Protein AF-A0A946MFV8-F1 (afdb_monomer_lite)

Structure (mmCIF, N/CA/C/O backbone):
data_AF-A0A946MFV8-F1
#
_entry.id   AF-A0A946MFV8-F1
#
loop_
_atom_site.group_PDB
_atom_site.id
_atom_site.type_symbol
_atom_site.label_atom_id
_atom_site.label_alt_id
_atom_site.label_comp_id
_atom_site.label_asym_id
_atom_site.label_entity_id
_atom_site.label_seq_id
_atom_site.pdbx_PDB_ins_code
_atom_site.Cartn_x
_atom_site.Cartn_y
_atom_site.Cartn_z
_atom_site.occupancy
_atom_site.B_iso_or_equiv
_atom_site.auth_seq_id
_atom_site.auth_comp_id
_atom_site.auth_asym_id
_atom_site.auth_atom_id
_atom_site.pdbx_PDB_model_num
ATOM 1 N N . MET A 1 1 ? 1.865 12.395 20.652 1.00 43.81 1 MET A N 1
ATOM 2 C CA . MET A 1 1 ? 0.737 13.330 20.848 1.00 43.81 1 MET A CA 1
ATOM 3 C C . MET A 1 1 ? -0.477 12.606 20.325 1.00 43.81 1 MET A C 1
ATOM 5 O O . MET A 1 1 ? -0.325 11.998 19.276 1.00 43.81 1 MET A O 1
ATOM 9 N N . ALA A 1 2 ? -1.587 12.638 21.069 1.00 47.62 2 ALA A N 1
ATOM 10 C CA . ALA A 1 2 ? -2.784 11.881 20.722 1.00 47.62 2 ALA A CA 1
ATOM 11 C C . ALA A 1 2 ? -3.199 12.167 19.270 1.00 47.62 2 ALA A C 1
ATOM 13 O O . ALA A 1 2 ? -3.256 13.349 18.928 1.00 47.62 2 ALA A O 1
ATOM 14 N N . ALA A 1 3 ? -3.466 11.148 18.444 1.00 56.53 3 ALA A N 1
ATOM 15 C CA . ALA A 1 3 ? -4.038 11.385 17.123 1.00 56.53 3 ALA A CA 1
ATOM 16 C C . ALA A 1 3 ? -5.426 11.976 17.349 1.00 56.53 3 ALA A C 1
ATOM 18 O O . ALA A 1 3 ? -6.333 11.320 17.879 1.00 56.53 3 ALA A O 1
ATOM 19 N N . ASP A 1 4 ? -5.571 13.252 17.023 1.00 71.62 4 ASP A N 1
ATOM 20 C CA . ASP A 1 4 ? -6.835 13.934 17.179 1.00 71.62 4 ASP A CA 1
ATOM 21 C C . ASP A 1 4 ? -7.770 13.431 16.076 1.00 71.62 4 ASP A C 1
ATOM 23 O O . ASP A 1 4 ? -7.388 13.188 14.935 1.00 71.62 4 ASP A O 1
ATOM 27 N N . THR A 1 5 ? -9.052 13.326 16.386 1.00 78.19 5 THR A N 1
ATOM 28 C CA . THR A 1 5 ? -10.125 13.090 15.413 1.00 78.19 5 THR A CA 1
ATOM 29 C C . THR A 1 5 ? -10.112 14.064 14.221 1.00 78.19 5 THR A C 1
ATOM 31 O O . THR A 1 5 ? -10.769 13.809 13.202 1.00 78.19 5 THR A O 1
ATOM 34 N N . TYR A 1 6 ? -9.388 15.182 14.352 1.00 80.81 6 TYR A N 1
ATOM 35 C CA . TYR A 1 6 ? -9.152 16.189 13.323 1.00 80.81 6 TYR A CA 1
ATOM 36 C C . TYR A 1 6 ? -7.910 15.965 12.455 1.00 80.81 6 TYR A C 1
ATOM 38 O O . TYR A 1 6 ? -7.766 16.697 11.468 1.00 80.81 6 TYR A O 1
ATOM 46 N N . ASP A 1 7 ? -7.076 14.979 12.777 1.00 86.19 7 ASP A N 1
ATOM 47 C CA . ASP A 1 7 ? -5.959 14.559 11.942 1.00 86.19 7 ASP A CA 1
ATOM 48 C C . ASP A 1 7 ? -6.464 13.877 10.669 1.00 86.19 7 ASP A C 1
ATOM 50 O O . ASP A 1 7 ? -7.586 13.352 10.598 1.00 86.19 7 ASP A O 1
ATOM 54 N N . TYR A 1 8 ? -5.632 13.912 9.630 1.00 88.62 8 TYR A N 1
ATOM 55 C CA . TYR A 1 8 ? -5.930 13.233 8.379 1.00 88.62 8 TYR A CA 1
ATOM 56 C C . TYR A 1 8 ? -5.918 11.720 8.568 1.00 88.62 8 TYR A C 1
ATOM 58 O O . TYR A 1 8 ? -5.064 11.154 9.248 1.00 88.62 8 TYR A O 1
ATOM 66 N N . CYS A 1 9 ? -6.884 11.054 7.943 1.00 91.12 9 CYS A N 1
ATOM 67 C CA . CYS A 1 9 ? -7.007 9.613 8.022 1.00 91.12 9 CYS A CA 1
ATOM 68 C C . CYS A 1 9 ? -5.810 8.940 7.328 1.00 91.12 9 CYS A C 1
ATOM 70 O O . CYS A 1 9 ? -5.542 9.240 6.159 1.00 91.12 9 CYS A O 1
ATOM 72 N N . PRO A 1 10 ? -5.137 7.968 7.974 1.00 90.31 10 PRO A N 1
ATOM 73 C CA . PRO A 1 10 ? -3.956 7.314 7.404 1.00 90.31 10 PRO A CA 1
ATOM 74 C C . PRO A 1 10 ? -4.268 6.440 6.183 1.00 90.31 10 PRO A C 1
ATOM 76 O O . PRO A 1 10 ? -3.353 5.965 5.522 1.00 90.31 10 PRO A O 1
ATOM 79 N N . CYS A 1 11 ? -5.546 6.235 5.840 1.00 92.00 11 CYS A N 1
ATOM 80 C CA . CYS A 1 11 ? -5.914 5.550 4.600 1.00 92.00 11 CYS A CA 1
ATOM 81 C C . CYS A 1 11 ? -5.586 6.342 3.326 1.00 92.00 11 CYS A C 1
ATOM 83 O O . CYS A 1 11 ? -5.742 5.811 2.229 1.00 92.00 11 CYS A O 1
ATOM 85 N N . GLY A 1 12 ? -5.172 7.606 3.437 1.00 87.25 12 GLY A N 1
ATOM 86 C CA . GLY A 1 12 ? -4.833 8.431 2.279 1.00 87.25 12 GLY A CA 1
ATOM 87 C C . GLY A 1 12 ? -6.042 8.924 1.485 1.00 87.25 12 GLY A C 1
ATOM 88 O O . GLY A 1 12 ? -5.923 9.186 0.299 1.00 87.25 12 GLY A O 1
ATOM 89 N N . SER A 1 13 ? -7.215 9.031 2.117 1.00 88.81 13 SER A N 1
ATOM 90 C CA . SER A 1 13 ? -8.432 9.556 1.479 1.00 88.81 13 SER A CA 1
ATOM 91 C C . SER A 1 13 ? -8.513 11.087 1.433 1.00 88.81 13 SER A C 1
ATOM 93 O O . SER A 1 13 ? -9.525 11.616 0.987 1.00 88.81 13 SER A O 1
ATOM 95 N N . GLY A 1 14 ? -7.536 11.807 1.998 1.00 86.94 14 GLY A N 1
ATOM 96 C CA . GLY A 1 14 ? -7.591 13.266 2.185 1.00 86.94 14 GLY A CA 1
ATOM 97 C C . GLY A 1 14 ? -8.594 13.740 3.253 1.00 86.94 14 GLY A C 1
ATOM 98 O O . GLY A 1 14 ? -8.575 14.896 3.666 1.00 86.94 14 GLY A O 1
ATOM 99 N N . ASN A 1 15 ? -9.444 12.851 3.773 1.00 90.25 15 ASN A N 1
ATOM 100 C CA . ASN A 1 15 ? -10.442 13.181 4.787 1.00 90.25 15 ASN A CA 1
ATOM 101 C C . ASN A 1 15 ? -9.882 13.068 6.209 1.00 90.25 15 ASN A C 1
ATOM 103 O O . ASN A 1 15 ? -9.023 12.234 6.499 1.00 90.25 15 ASN A O 1
ATOM 107 N N . LYS A 1 16 ? -10.427 13.863 7.137 1.00 90.81 16 LYS A N 1
ATOM 108 C CA . LYS A 1 16 ? -10.130 13.726 8.575 1.00 90.81 16 LYS A CA 1
ATOM 109 C C . LYS A 1 16 ? -10.687 12.415 9.124 1.00 90.81 16 LYS A C 1
ATOM 111 O O . LYS A 1 16 ? -11.725 11.950 8.649 1.00 90.81 16 LYS A O 1
ATOM 116 N N . ILE A 1 17 ? -10.057 11.858 10.159 1.00 91.94 17 ILE A N 1
ATOM 117 C CA . ILE A 1 17 ? -10.433 10.559 10.754 1.00 91.94 17 ILE A CA 1
ATOM 118 C C . ILE A 1 17 ? -11.936 10.492 11.053 1.00 91.94 17 ILE A C 1
ATOM 120 O O . ILE A 1 17 ? -12.612 9.566 10.599 1.00 91.94 17 ILE A O 1
ATOM 124 N N . LYS A 1 18 ? -12.497 11.522 11.701 1.00 90.62 18 LYS A N 1
ATOM 125 C CA . LYS A 1 18 ? -13.930 11.568 12.042 1.00 90.62 18 LYS A CA 1
ATOM 126 C C . LYS A 1 18 ? -14.892 11.516 10.848 1.00 90.62 18 LYS A C 1
ATOM 128 O O . LYS A 1 18 ? -16.039 11.127 11.035 1.00 90.62 18 LYS A O 1
ATOM 133 N N . PHE A 1 19 ? -14.449 11.930 9.660 1.00 91.56 19 PHE A N 1
ATOM 134 C CA . PHE A 1 19 ? -15.243 11.941 8.426 1.00 91.56 19 PHE A CA 1
ATOM 135 C C . PHE A 1 19 ? -14.937 10.750 7.507 1.00 91.56 19 PHE A C 1
ATOM 137 O O . PHE A 1 19 ? -15.533 10.642 6.442 1.00 91.56 19 PHE A O 1
ATOM 144 N N . CYS A 1 20 ? -14.004 9.877 7.894 1.00 92.25 20 CYS A N 1
ATOM 145 C CA . CYS A 1 20 ? -13.588 8.731 7.095 1.00 92.25 20 CYS A CA 1
ATOM 146 C C . CYS A 1 20 ? -13.812 7.415 7.845 1.00 92.25 20 CYS A C 1
ATOM 148 O O . CYS A 1 20 ? -14.779 6.717 7.570 1.00 92.25 20 CYS A O 1
ATOM 150 N N . CYS A 1 21 ? -12.947 7.089 8.807 1.00 92.19 21 CYS A N 1
ATOM 151 C CA . CYS A 1 21 ? -13.060 5.854 9.588 1.00 92.19 21 CYS A CA 1
ATOM 152 C C . CYS A 1 21 ? -13.909 5.999 10.856 1.00 92.19 21 CYS A C 1
ATOM 154 O O . CYS A 1 21 ? -14.233 5.005 11.494 1.00 92.19 21 CYS A O 1
ATOM 156 N N . GLY A 1 22 ? -14.272 7.229 11.217 1.00 91.62 22 GLY A N 1
ATOM 157 C CA . GLY A 1 22 ? -15.058 7.521 12.405 1.00 91.62 22 GLY A CA 1
ATOM 158 C C . GLY A 1 22 ? -14.193 7.909 13.600 1.00 91.62 22 GLY A C 1
ATOM 159 O O . GLY A 1 22 ? -13.007 7.608 13.689 1.00 91.62 22 GLY A O 1
ATOM 160 N N . LYS A 1 23 ? -14.809 8.647 14.524 1.00 89.88 23 LYS A N 1
ATOM 161 C CA . LYS A 1 23 ? -14.150 9.162 15.732 1.00 89.88 23 LYS A CA 1
ATOM 162 C C . LYS A 1 23 ? -13.806 8.061 16.742 1.00 89.88 23 LYS A C 1
ATOM 164 O O . LYS A 1 23 ? -12.871 8.230 17.508 1.00 89.88 23 LYS A O 1
ATOM 169 N N . ASP A 1 24 ? -14.566 6.966 16.741 1.00 90.00 24 ASP A N 1
ATOM 170 C CA . ASP A 1 24 ? -14.497 5.949 17.794 1.00 90.00 24 ASP A CA 1
ATOM 171 C C . ASP A 1 24 ? -13.259 5.049 17.662 1.00 90.00 24 ASP A C 1
ATOM 173 O O . ASP A 1 24 ? -12.915 4.380 18.624 1.00 90.00 24 ASP A O 1
ATOM 177 N N . ILE A 1 25 ? -12.572 5.086 16.510 1.00 92.00 25 ILE A N 1
ATOM 178 C CA . ILE A 1 25 ? -11.363 4.297 16.222 1.00 92.00 25 ILE A CA 1
ATOM 179 C C . ILE A 1 25 ? -10.069 5.138 16.209 1.00 92.00 25 ILE A C 1
ATOM 181 O O . ILE A 1 25 ? -8.988 4.656 15.862 1.00 92.00 25 ILE A O 1
ATOM 185 N N . SER A 1 26 ? -10.142 6.439 16.518 1.00 91.62 26 SER A N 1
ATOM 186 C CA . SER A 1 26 ? -8.986 7.338 16.367 1.00 91.62 26 SER A CA 1
ATOM 187 C C . SER A 1 26 ? -7.817 6.954 17.278 1.00 91.62 26 SER A C 1
ATOM 189 O O . SER A 1 26 ? -6.657 7.081 16.886 1.00 91.62 26 SER A O 1
ATOM 191 N N . LYS A 1 27 ? -8.117 6.442 18.476 1.00 91.62 27 LYS A N 1
ATOM 192 C CA . LYS A 1 27 ? -7.114 6.024 19.459 1.00 91.62 27 LYS A CA 1
ATOM 193 C C . LYS A 1 27 ? -6.406 4.742 19.024 1.00 91.62 27 LYS A C 1
ATOM 195 O O . LYS A 1 27 ? -5.194 4.609 19.166 1.00 91.62 27 LYS A O 1
ATOM 200 N N . GLU A 1 28 ? -7.152 3.802 18.471 1.00 94.50 28 GLU A N 1
ATOM 201 C CA . GLU A 1 28 ? -6.662 2.539 17.934 1.00 94.50 28 GLU A CA 1
ATOM 202 C C . GLU A 1 28 ? -5.749 2.803 16.735 1.00 94.50 28 GLU A C 1
ATOM 204 O O . GLU A 1 28 ? -4.658 2.241 16.662 1.00 94.50 28 GLU A O 1
ATOM 209 N N . ILE A 1 29 ? -6.137 3.729 15.851 1.00 93.19 29 ILE A N 1
ATOM 210 C CA . ILE A 1 29 ? -5.299 4.190 14.737 1.00 93.19 29 ILE A CA 1
ATOM 211 C C . ILE A 1 29 ? -3.962 4.751 15.239 1.00 93.19 29 ILE A C 1
ATOM 213 O O . ILE A 1 29 ? -2.915 4.416 14.680 1.00 93.19 29 ILE A O 1
ATOM 217 N N . GLU A 1 30 ? -3.967 5.587 16.279 1.00 90.94 30 GLU A N 1
ATOM 218 C CA . GLU A 1 30 ? -2.732 6.131 16.858 1.00 90.94 30 GLU A CA 1
ATOM 219 C C . GLU A 1 30 ? -1.824 5.030 17.404 1.00 90.94 30 GLU A C 1
ATOM 221 O O . GLU A 1 30 ? -0.622 5.012 17.118 1.00 90.94 30 GLU A O 1
ATOM 226 N N . ASN A 1 31 ? -2.402 4.106 18.174 1.00 93.50 31 ASN A N 1
ATOM 227 C CA . ASN A 1 31 ? -1.674 2.994 18.775 1.00 93.50 31 ASN A CA 1
ATOM 228 C C . ASN A 1 31 ? -1.044 2.117 17.691 1.00 93.50 31 ASN A C 1
ATOM 230 O O . ASN A 1 31 ? 0.133 1.780 17.790 1.00 93.50 31 ASN A O 1
ATOM 234 N N . LEU A 1 32 ? -1.801 1.798 16.637 1.00 95.56 32 LEU A N 1
ATOM 235 C CA . LEU A 1 32 ? -1.310 1.038 15.489 1.00 95.56 32 LEU A CA 1
ATOM 236 C C . LEU A 1 32 ? -0.198 1.783 14.756 1.00 95.56 32 LEU A C 1
ATOM 238 O O . LEU A 1 32 ? 0.848 1.207 14.482 1.00 95.56 32 LEU A O 1
ATOM 242 N N . THR A 1 33 ? -0.388 3.071 14.478 1.00 91.81 33 THR A N 1
ATOM 243 C CA . THR A 1 33 ? 0.617 3.889 13.785 1.00 91.81 33 THR A CA 1
ATOM 244 C C . THR A 1 33 ? 1.913 3.963 14.595 1.00 91.81 33 THR A C 1
ATOM 246 O O . THR A 1 33 ? 2.998 3.786 14.045 1.00 91.81 33 THR A O 1
ATOM 249 N N . SER A 1 34 ? 1.810 4.144 15.913 1.00 92.56 34 SER A N 1
ATOM 250 C CA . SER A 1 34 ? 2.958 4.145 16.827 1.00 92.56 34 SER A CA 1
ATOM 251 C C . SER A 1 34 ? 3.635 2.772 16.900 1.00 92.56 34 SER A C 1
ATOM 253 O O . SER A 1 34 ? 4.861 2.682 16.867 1.00 92.56 34 SER A O 1
ATOM 255 N N . ALA A 1 35 ? 2.858 1.687 16.953 1.00 94.00 35 ALA A N 1
ATOM 256 C CA . ALA A 1 35 ? 3.385 0.324 16.963 1.00 94.00 35 ALA A CA 1
ATOM 257 C C . ALA A 1 35 ? 4.120 -0.013 15.656 1.00 94.00 35 ALA A C 1
ATOM 259 O O . ALA A 1 35 ? 5.203 -0.598 15.691 1.00 94.00 35 ALA A O 1
ATOM 260 N N . MET A 1 36 ? 3.582 0.410 14.510 1.00 93.12 36 MET A N 1
ATOM 261 C CA . MET A 1 36 ? 4.220 0.252 13.202 1.00 93.12 36 MET A CA 1
ATOM 262 C C . MET A 1 36 ? 5.516 1.063 13.091 1.00 93.12 36 MET A C 1
ATOM 264 O O . MET A 1 36 ? 6.498 0.549 12.566 1.00 93.12 36 MET A O 1
ATOM 268 N N . GLN A 1 37 ? 5.562 2.284 13.636 1.00 90.44 37 GLN A N 1
ATOM 269 C CA . GLN A 1 37 ? 6.809 3.058 13.744 1.00 90.44 37 GLN A CA 1
ATOM 270 C C . GLN A 1 37 ? 7.850 2.365 14.633 1.00 90.44 37 GLN A C 1
ATOM 272 O O . GLN A 1 37 ? 9.043 2.464 14.370 1.00 90.44 37 GLN A O 1
ATOM 277 N N . GLY A 1 38 ? 7.404 1.636 15.659 1.00 93.94 38 GLY A N 1
ATOM 278 C CA . GLY A 1 38 ? 8.241 0.760 16.480 1.00 93.94 38 GLY A CA 1
ATOM 279 C C . GLY A 1 38 ? 8.545 -0.605 15.851 1.00 93.94 38 GLY A C 1
ATOM 280 O O . GLY A 1 38 ? 8.948 -1.512 16.575 1.00 93.94 38 GLY A O 1
ATOM 281 N N . GLU A 1 39 ? 8.302 -0.774 14.547 1.00 93.75 39 GLU A N 1
ATOM 282 C CA . GLU A 1 39 ? 8.523 -2.001 13.767 1.00 93.75 39 GLU A CA 1
ATOM 283 C C . GLU A 1 39 ? 7.730 -3.233 14.244 1.00 93.75 39 GLU A C 1
ATOM 285 O O . GLU A 1 39 ? 8.009 -4.374 13.866 1.00 93.75 39 GLU A O 1
ATOM 290 N N . GLN A 1 40 ? 6.670 -3.033 15.031 1.00 96.44 40 GLN A N 1
ATOM 291 C CA . GLN A 1 40 ? 5.832 -4.110 15.567 1.00 96.44 40 GLN A CA 1
ATOM 292 C C . GLN A 1 40 ? 4.758 -4.551 14.560 1.00 96.44 40 GLN A C 1
ATOM 294 O O . GLN A 1 40 ? 3.570 -4.636 14.882 1.00 96.44 40 GLN A O 1
ATOM 299 N N . TYR A 1 41 ? 5.158 -4.836 13.320 1.00 96.19 41 TYR A N 1
ATOM 300 C CA . TYR A 1 41 ? 4.232 -5.094 12.212 1.00 96.19 41 TYR A CA 1
ATOM 301 C C . TYR A 1 41 ? 3.376 -6.348 12.418 1.00 96.19 41 TYR A C 1
ATOM 303 O O . TYR A 1 41 ? 2.169 -6.302 12.208 1.00 96.19 41 TYR A O 1
ATOM 311 N N . ILE A 1 42 ? 3.963 -7.454 12.889 1.00 96.00 42 ILE A N 1
ATOM 312 C CA . ILE A 1 42 ? 3.238 -8.724 13.090 1.00 96.00 42 ILE A CA 1
ATOM 313 C C . ILE A 1 42 ? 2.167 -8.581 14.182 1.00 96.00 42 ILE A C 1
ATOM 315 O O . ILE A 1 42 ? 1.032 -9.020 14.007 1.00 96.00 42 ILE A O 1
ATOM 319 N N . ALA A 1 43 ? 2.511 -7.930 15.298 1.00 96.31 43 ALA A N 1
ATOM 320 C CA . ALA A 1 43 ? 1.552 -7.646 16.363 1.00 96.31 43 ALA A CA 1
ATOM 321 C C . ALA A 1 43 ? 0.446 -6.699 15.873 1.00 96.31 43 ALA A C 1
ATOM 323 O O . ALA A 1 43 ? -0.730 -6.944 16.137 1.00 96.31 43 ALA A O 1
ATOM 324 N N . SER A 1 44 ? 0.818 -5.678 15.093 1.00 97.56 44 SER A N 1
ATOM 325 C CA . SER A 1 44 ? -0.130 -4.731 14.499 1.00 97.56 44 SER A CA 1
ATOM 326 C C . SER A 1 44 ? -1.119 -5.426 13.566 1.00 97.56 44 SER A C 1
ATOM 328 O O . SER A 1 44 ? -2.308 -5.150 13.657 1.00 97.56 44 SER A O 1
ATOM 330 N N . ILE A 1 45 ? -0.674 -6.369 12.724 1.00 98.12 45 ILE A N 1
ATOM 331 C CA . ILE A 1 45 ? -1.562 -7.152 11.844 1.00 98.12 45 ILE A CA 1
ATOM 332 C C . ILE A 1 45 ? -2.639 -7.864 12.666 1.00 98.12 45 ILE A C 1
ATOM 334 O O . ILE A 1 45 ? -3.822 -7.716 12.368 1.00 98.12 45 ILE A O 1
ATOM 338 N N . LYS A 1 46 ? -2.247 -8.553 13.745 1.00 97.69 46 LYS A N 1
ATOM 339 C CA . LYS A 1 46 ? -3.192 -9.252 14.625 1.00 97.69 46 LYS A CA 1
ATOM 340 C C . LYS A 1 46 ? -4.187 -8.293 15.285 1.00 97.69 46 LYS A C 1
ATOM 342 O O . LYS A 1 46 ? -5.375 -8.589 15.349 1.00 97.69 46 LYS A O 1
ATOM 347 N N . SER A 1 47 ? -3.718 -7.147 15.777 1.00 97.75 47 SER A N 1
ATOM 348 C CA . SER A 1 47 ? -4.604 -6.127 16.351 1.00 97.75 47 SER A CA 1
ATOM 349 C C . SER A 1 47 ? -5.562 -5.550 15.309 1.00 97.75 47 SER A C 1
ATOM 351 O O . SER A 1 47 ? -6.726 -5.321 15.615 1.00 97.75 47 SER A O 1
ATOM 353 N N . ILE A 1 48 ? -5.110 -5.356 14.068 1.00 98.06 48 ILE A N 1
ATOM 354 C CA . ILE A 1 48 ? -5.966 -4.867 12.984 1.00 98.06 48 ILE A CA 1
ATOM 355 C C . ILE A 1 48 ? -7.047 -5.889 12.622 1.00 98.06 48 ILE A C 1
ATOM 357 O O . ILE A 1 48 ? -8.178 -5.491 12.368 1.00 98.06 48 ILE A O 1
ATOM 361 N N . GLU A 1 49 ? -6.736 -7.185 12.610 1.00 97.56 49 GLU A N 1
ATOM 362 C CA . GLU A 1 49 ? -7.737 -8.236 12.379 1.00 97.56 49 GLU A CA 1
ATOM 363 C C . GLU A 1 49 ? -8.851 -8.197 13.429 1.00 97.56 49 GLU A C 1
ATOM 365 O O . GLU A 1 49 ? -10.022 -8.191 13.066 1.00 97.56 49 GLU A O 1
ATOM 370 N N . GLN A 1 50 ? -8.497 -8.045 14.708 1.00 97.44 50 GLN A N 1
ATOM 371 C CA . GLN A 1 50 ? -9.484 -7.887 15.783 1.00 97.44 50 GLN A CA 1
ATOM 372 C C . GLN A 1 50 ? -10.353 -6.637 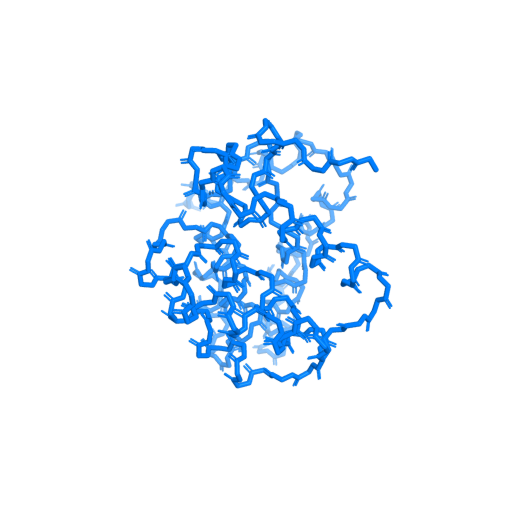15.587 1.00 97.44 50 GLN A C 1
ATOM 374 O O . GLN A 1 50 ? -11.571 -6.701 15.718 1.00 97.44 50 GLN A O 1
ATOM 379 N N . LEU A 1 51 ? -9.751 -5.508 15.205 1.00 96.94 51 LEU A N 1
ATOM 380 C CA . LEU A 1 51 ? -10.501 -4.274 14.949 1.00 96.94 51 LEU A CA 1
ATOM 381 C C . LEU A 1 51 ? -11.410 -4.378 13.720 1.00 96.94 51 LEU A C 1
ATOM 383 O O . LEU A 1 51 ? -12.471 -3.759 13.700 1.00 96.94 51 LEU A O 1
ATOM 387 N N . LEU A 1 52 ? -11.014 -5.142 12.700 1.00 96.56 52 LEU A N 1
ATOM 388 C CA . LEU A 1 52 ? -11.861 -5.426 11.540 1.00 96.56 52 LEU A CA 1
ATOM 389 C C . LEU A 1 52 ? -13.071 -6.286 11.931 1.00 96.56 52 LEU A C 1
ATOM 391 O O . LEU A 1 52 ? -14.156 -6.054 11.400 1.00 96.56 52 LEU A O 1
ATOM 395 N N . ASP A 1 53 ? -12.910 -7.225 12.866 1.00 96.50 53 ASP A N 1
ATOM 396 C CA . ASP A 1 53 ? -14.020 -8.023 13.402 1.00 96.50 53 ASP A CA 1
ATOM 397 C C . ASP A 1 53 ? -14.977 -7.174 14.262 1.00 96.50 53 ASP A C 1
ATOM 399 O O . ASP A 1 53 ? -16.194 -7.354 14.204 1.00 96.50 53 ASP A O 1
ATOM 403 N N . GLU A 1 54 ? -14.444 -6.226 15.039 1.00 95.50 54 GLU A N 1
ATOM 404 C CA . GLU A 1 54 ? -15.218 -5.381 15.962 1.00 95.50 54 GLU A CA 1
ATOM 405 C C . GLU A 1 54 ? -15.929 -4.208 15.271 1.00 95.50 54 GLU A C 1
ATOM 407 O O . GLU A 1 54 ? -17.105 -3.943 15.530 1.00 95.50 54 GLU A O 1
ATOM 412 N N . HIS A 1 55 ? -15.223 -3.489 14.395 1.00 93.50 55 HIS A N 1
ATOM 413 C CA . HIS A 1 55 ? -15.707 -2.258 13.760 1.00 93.50 55 HIS A CA 1
ATOM 414 C C . HIS A 1 55 ? -16.136 -2.448 12.303 1.00 93.50 55 HIS A C 1
ATOM 416 O O . HIS A 1 55 ? -16.716 -1.539 11.702 1.00 93.50 55 HIS A O 1
ATOM 422 N N . GLY A 1 56 ? -15.872 -3.620 11.727 1.00 93.94 56 GLY A N 1
ATOM 423 C CA . GLY A 1 56 ? -16.137 -3.902 10.327 1.00 93.94 56 GLY A CA 1
ATOM 424 C C . GLY A 1 56 ? -15.081 -3.322 9.375 1.00 93.94 56 GLY A C 1
ATOM 425 O O . GLY A 1 56 ? -14.009 -2.863 9.784 1.00 93.94 56 GLY A O 1
ATOM 426 N N . PRO A 1 57 ? -15.361 -3.356 8.062 1.00 95.38 57 PRO A N 1
ATOM 427 C CA . PRO A 1 57 ? -14.379 -3.039 7.037 1.00 95.38 57 PRO A CA 1
ATOM 428 C C . PRO A 1 57 ? -14.127 -1.527 6.935 1.00 95.38 57 PRO A C 1
ATOM 430 O O . PRO A 1 57 ? -14.856 -0.799 6.261 1.00 95.38 57 PRO A O 1
ATOM 433 N N . LEU A 1 58 ? -13.056 -1.056 7.576 1.00 96.31 58 LEU A N 1
ATOM 434 C CA . LEU A 1 58 ? -12.660 0.353 7.585 1.00 96.31 58 LEU A CA 1
ATOM 435 C C . LEU A 1 58 ? -11.432 0.623 6.693 1.00 96.31 58 LEU A C 1
ATOM 437 O O . LEU A 1 58 ? -10.411 -0.052 6.849 1.00 96.31 58 LEU A O 1
ATOM 441 N N . PRO A 1 59 ? -11.455 1.656 5.822 1.00 95.81 59 PRO A N 1
ATOM 442 C CA . PRO A 1 59 ? -10.344 1.998 4.923 1.00 95.81 59 PRO A CA 1
ATOM 443 C C . PRO A 1 59 ? -8.966 2.117 5.593 1.00 95.81 59 PRO A C 1
ATOM 445 O O . PRO A 1 59 ? -7.966 1.634 5.071 1.00 95.81 59 PRO A O 1
ATOM 448 N N . CYS A 1 60 ? -8.894 2.747 6.766 1.00 95.19 60 CYS A N 1
ATOM 449 C CA . CYS A 1 60 ? -7.654 2.923 7.533 1.00 95.19 60 CYS A CA 1
ATOM 450 C C . CYS A 1 60 ? -7.065 1.599 8.010 1.00 95.19 60 CYS A C 1
ATOM 452 O O . CYS A 1 60 ? -5.848 1.440 7.971 1.00 95.19 60 CYS A O 1
ATOM 454 N N . LEU A 1 61 ? -7.903 0.645 8.414 1.00 97.44 61 LEU A N 1
ATOM 455 C CA . LEU A 1 61 ? -7.446 -0.666 8.860 1.00 97.44 61 LEU A CA 1
ATOM 456 C C . LEU A 1 61 ? -6.847 -1.450 7.691 1.00 97.44 61 LEU A C 1
ATOM 458 O O . LEU A 1 61 ? -5.738 -1.967 7.809 1.00 97.44 61 LEU A O 1
ATOM 462 N N . TYR A 1 62 ? -7.507 -1.452 6.530 1.00 97.94 62 TYR A N 1
ATOM 463 C CA . TYR A 1 62 ? -6.940 -2.067 5.327 1.00 97.94 62 TYR A CA 1
ATOM 464 C C . TYR A 1 62 ? -5.646 -1.391 4.871 1.00 97.94 62 TYR A C 1
ATOM 466 O O . TYR A 1 62 ? -4.713 -2.090 4.472 1.00 97.94 62 TYR A O 1
ATOM 474 N N . ALA A 1 63 ? -5.556 -0.062 4.952 1.00 96.38 63 ALA A N 1
ATOM 475 C CA . ALA A 1 63 ? -4.339 0.664 4.602 1.00 96.38 63 ALA A CA 1
ATOM 476 C C . ALA A 1 63 ? -3.160 0.277 5.510 1.00 96.38 63 ALA A C 1
ATOM 478 O O . ALA A 1 63 ? -2.110 -0.132 5.013 1.00 96.38 63 ALA A O 1
ATOM 479 N N . LEU A 1 64 ? -3.349 0.334 6.833 1.00 96.31 64 LEU A N 1
ATOM 480 C CA . LEU A 1 64 ? -2.313 -0.016 7.809 1.00 96.31 64 LEU A CA 1
ATOM 481 C C . LEU A 1 64 ? -1.915 -1.496 7.702 1.00 96.31 64 LEU A C 1
ATOM 483 O O . LEU A 1 64 ? -0.725 -1.814 7.701 1.00 96.31 64 LEU A O 1
ATOM 487 N N . ARG A 1 65 ? -2.888 -2.402 7.530 1.00 97.81 65 ARG A N 1
ATOM 488 C CA . ARG A 1 65 ? -2.619 -3.840 7.370 1.00 97.81 65 ARG A CA 1
ATOM 489 C C . ARG A 1 65 ? -1.860 -4.130 6.080 1.00 97.81 65 ARG A C 1
ATOM 491 O O . ARG A 1 65 ? -0.922 -4.918 6.092 1.00 97.81 65 ARG A O 1
ATOM 498 N N . GLY A 1 66 ? -2.226 -3.462 4.986 1.00 97.25 66 GLY A N 1
ATOM 499 C CA . GLY A 1 66 ? -1.541 -3.580 3.699 1.00 97.25 66 GLY A CA 1
ATOM 500 C C . GLY A 1 66 ? -0.079 -3.152 3.787 1.00 97.25 66 GLY A C 1
ATOM 501 O O . GLY A 1 66 ? 0.797 -3.893 3.346 1.00 97.25 66 GLY A O 1
ATOM 502 N N . ILE A 1 67 ? 0.194 -2.010 4.425 1.00 95.31 67 ILE A N 1
ATOM 503 C CA . ILE A 1 67 ? 1.565 -1.548 4.686 1.00 95.31 67 ILE A CA 1
ATOM 504 C C . ILE A 1 67 ? 2.324 -2.583 5.524 1.00 95.31 67 ILE A C 1
ATOM 506 O O . ILE A 1 67 ? 3.434 -2.958 5.163 1.00 95.31 67 ILE A O 1
ATOM 510 N N . ALA A 1 68 ? 1.727 -3.099 6.601 1.00 97.00 68 ALA A N 1
ATOM 511 C CA . ALA A 1 68 ? 2.376 -4.103 7.442 1.00 97.00 68 ALA A CA 1
ATOM 512 C C . ALA A 1 68 ? 2.686 -5.408 6.682 1.00 97.00 68 ALA A C 1
ATOM 514 O O . ALA A 1 68 ? 3.774 -5.966 6.846 1.00 97.00 68 ALA A O 1
ATOM 515 N N . PHE A 1 69 ? 1.783 -5.882 5.817 1.00 98.12 69 PHE A N 1
ATOM 516 C CA . PHE A 1 69 ? 2.043 -7.047 4.966 1.00 98.12 69 PHE A CA 1
ATOM 517 C C . PHE A 1 69 ? 3.181 -6.796 3.977 1.00 98.12 69 PHE A C 1
ATOM 519 O O . PHE A 1 69 ? 4.082 -7.626 3.873 1.00 98.12 69 PHE A O 1
ATOM 526 N N . ILE A 1 70 ? 3.187 -5.644 3.303 1.00 96.31 70 ILE A N 1
ATOM 527 C CA . ILE A 1 70 ? 4.250 -5.263 2.362 1.00 96.31 70 ILE A CA 1
ATOM 528 C C . ILE A 1 70 ? 5.602 -5.199 3.080 1.00 96.31 70 ILE A C 1
ATOM 530 O O . ILE A 1 70 ? 6.564 -5.817 2.629 1.00 96.31 70 ILE A O 1
ATOM 534 N N . THR A 1 71 ? 5.675 -4.524 4.229 1.00 95.25 71 THR A N 1
ATOM 535 C CA . THR A 1 71 ? 6.922 -4.377 4.995 1.00 95.25 71 THR A CA 1
ATOM 536 C C . THR A 1 71 ? 7.441 -5.708 5.540 1.00 95.25 71 THR A C 1
ATOM 538 O O . THR A 1 71 ? 8.647 -5.898 5.664 1.00 95.25 71 THR A O 1
ATOM 541 N N . THR A 1 72 ? 6.550 -6.658 5.834 1.00 96.44 72 THR A N 1
ATOM 542 C CA . THR A 1 72 ? 6.929 -8.007 6.292 1.00 96.44 72 THR A CA 1
ATOM 543 C C . THR A 1 72 ? 7.128 -9.011 5.151 1.00 96.44 72 THR A C 1
ATOM 545 O O . THR A 1 72 ? 7.370 -10.187 5.416 1.00 96.44 72 THR A O 1
ATOM 548 N N . GLY A 1 73 ? 7.045 -8.575 3.888 1.00 95.50 73 GLY A N 1
ATOM 549 C CA . GLY A 1 73 ? 7.248 -9.420 2.704 1.00 95.50 73 GLY A CA 1
ATOM 550 C C . GLY A 1 73 ? 6.097 -10.382 2.391 1.00 95.50 73 GLY A C 1
ATOM 551 O O . GLY A 1 73 ? 6.240 -11.266 1.549 1.00 95.50 73 GLY A O 1
ATOM 552 N N . GLN A 1 74 ? 4.943 -10.228 3.041 1.00 97.56 74 GLN A N 1
ATOM 553 C CA . GLN A 1 74 ? 3.758 -11.065 2.843 1.00 97.56 74 GLN A CA 1
ATOM 554 C C . GLN A 1 74 ? 2.937 -10.573 1.640 1.00 97.56 74 GLN A C 1
ATOM 556 O O . GLN A 1 74 ? 1.804 -10.114 1.783 1.00 97.56 74 GLN A O 1
ATOM 561 N N . PHE A 1 75 ? 3.518 -10.638 0.440 1.00 95.88 75 PHE A N 1
ATOM 562 C CA . PHE A 1 75 ? 2.935 -10.034 -0.764 1.00 95.88 75 PHE A CA 1
ATOM 563 C C . PHE A 1 75 ? 1.586 -10.636 -1.183 1.00 95.88 75 PHE A C 1
ATOM 565 O O . PHE A 1 75 ? 0.712 -9.884 -1.605 1.00 95.88 75 PHE A O 1
ATOM 572 N N . GLU A 1 76 ? 1.366 -11.943 -1.006 1.00 97.44 76 GLU A N 1
ATOM 573 C CA . GLU A 1 76 ? 0.058 -12.563 -1.289 1.00 97.44 76 GLU A CA 1
ATOM 574 C C . GLU A 1 76 ? -1.048 -12.003 -0.391 1.00 97.44 76 GLU A C 1
ATOM 576 O O . GLU A 1 76 ? -2.069 -11.514 -0.873 1.00 97.44 76 GLU A O 1
ATOM 581 N N . ALA A 1 77 ? -0.806 -11.979 0.923 1.00 98.06 77 ALA A N 1
ATOM 582 C CA . ALA A 1 77 ? -1.746 -11.412 1.885 1.00 98.06 77 ALA A CA 1
ATOM 583 C C . ALA A 1 77 ? -1.969 -9.911 1.635 1.00 98.06 77 ALA A C 1
ATOM 585 O O . ALA A 1 77 ? -3.088 -9.410 1.771 1.00 98.06 77 ALA A O 1
ATOM 586 N N . ALA A 1 78 ? -0.925 -9.185 1.213 1.00 98.19 78 ALA A N 1
ATOM 587 C CA . ALA A 1 78 ? -1.052 -7.792 0.808 1.00 98.19 78 ALA A CA 1
ATOM 588 C C . ALA A 1 78 ? -2.000 -7.637 -0.391 1.00 98.19 78 ALA A C 1
ATOM 590 O O . ALA A 1 78 ? -2.893 -6.791 -0.331 1.00 98.19 78 ALA A O 1
ATOM 591 N N . ARG A 1 79 ? -1.856 -8.457 -1.442 1.00 98.31 79 ARG A N 1
ATOM 592 C CA . ARG A 1 79 ? -2.732 -8.431 -2.626 1.00 98.31 79 ARG A CA 1
ATOM 593 C C . ARG A 1 79 ? -4.190 -8.686 -2.260 1.00 98.31 79 ARG A C 1
ATOM 595 O O . ARG A 1 79 ? -5.053 -7.892 -2.631 1.00 98.31 79 ARG A O 1
ATOM 602 N N . GLU A 1 80 ? -4.459 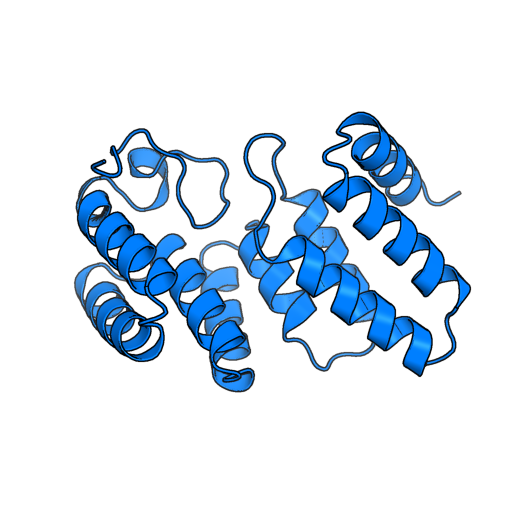-9.727 -1.476 1.00 98.12 80 GLU A N 1
ATOM 603 C CA . GLU A 1 80 ? -5.817 -10.027 -1.005 1.00 98.12 80 GLU A CA 1
ATOM 604 C C . GLU A 1 80 ? -6.397 -8.877 -0.173 1.00 98.12 80 GLU A C 1
ATOM 606 O O . GLU A 1 80 ? -7.553 -8.482 -0.347 1.00 98.12 80 GLU A O 1
ATOM 611 N N . ASN A 1 81 ? -5.586 -8.294 0.712 1.00 98.38 81 ASN A N 1
ATOM 612 C CA . ASN A 1 81 ? -5.972 -7.142 1.515 1.00 98.38 81 ASN A CA 1
ATOM 613 C C . ASN A 1 81 ? -6.311 -5.921 0.648 1.00 98.38 81 ASN A C 1
ATOM 615 O O . ASN A 1 81 ? -7.307 -5.248 0.909 1.00 98.38 81 ASN A O 1
ATOM 619 N N . ILE A 1 82 ? -5.504 -5.647 -0.378 1.00 98.19 82 ILE A N 1
ATOM 620 C CA . ILE A 1 82 ? -5.726 -4.553 -1.328 1.00 98.19 82 ILE A CA 1
ATOM 621 C C . ILE A 1 82 ? -7.017 -4.774 -2.118 1.00 98.19 82 ILE A C 1
ATOM 623 O O . ILE A 1 82 ? -7.769 -3.824 -2.321 1.00 98.19 82 ILE A O 1
ATOM 627 N N . ASP A 1 83 ? -7.330 -6.012 -2.498 1.00 98.25 83 ASP A N 1
ATOM 628 C CA . ASP A 1 83 ? -8.576 -6.322 -3.203 1.00 98.25 83 ASP A CA 1
ATOM 629 C C . ASP A 1 83 ? -9.808 -6.069 -2.330 1.00 98.25 83 ASP A C 1
ATOM 631 O O . ASP A 1 83 ? -10.823 -5.574 -2.820 1.00 98.25 83 ASP A O 1
ATOM 635 N N . GLN A 1 84 ? -9.734 -6.348 -1.027 1.00 98.25 84 GLN A N 1
ATOM 636 C CA . GLN A 1 84 ? -10.798 -5.954 -0.096 1.00 98.25 84 GLN A CA 1
ATOM 637 C C . GLN A 1 84 ? -10.853 -4.437 0.096 1.00 98.25 84 GLN A C 1
ATOM 639 O O . GLN A 1 84 ? -11.941 -3.863 0.131 1.00 98.25 84 GLN A O 1
ATOM 644 N N . PHE A 1 85 ? -9.697 -3.775 0.157 1.00 98.00 85 PHE A N 1
ATOM 645 C CA . PHE A 1 85 ? -9.625 -2.325 0.292 1.00 98.00 85 PHE A CA 1
ATOM 646 C C . PHE A 1 85 ? -10.285 -1.617 -0.905 1.00 98.00 85 PHE A C 1
ATOM 648 O O . PHE A 1 85 ? -11.138 -0.750 -0.727 1.00 98.00 85 PHE A O 1
ATOM 655 N N . LEU A 1 86 ? -9.974 -2.039 -2.131 1.00 97.94 86 LEU A N 1
ATOM 656 C CA . LEU A 1 86 ? -10.549 -1.463 -3.348 1.00 97.94 86 LEU A CA 1
ATOM 657 C C . LEU A 1 86 ? -12.055 -1.729 -3.493 1.00 97.94 86 LEU A C 1
ATOM 659 O O . LEU A 1 86 ? -12.742 -0.941 -4.136 1.00 97.94 86 LEU A O 1
ATOM 663 N N . LYS A 1 87 ? -12.603 -2.786 -2.876 1.00 97.88 87 LYS A N 1
ATOM 664 C CA . LYS A 1 87 ? -14.063 -3.006 -2.851 1.00 97.88 87 LYS A CA 1
ATOM 665 C C . LYS A 1 87 ? -14.797 -1.951 -2.031 1.00 97.88 87 LYS A C 1
ATOM 667 O O . LYS A 1 87 ? -15.904 -1.570 -2.400 1.00 97.88 87 LYS A O 1
ATOM 672 N N . ILE A 1 88 ? -14.208 -1.506 -0.922 1.00 97.00 88 ILE A N 1
ATOM 673 C CA . ILE A 1 88 ? -14.840 -0.522 -0.031 1.00 97.00 88 ILE A CA 1
ATOM 674 C C . ILE A 1 88 ? -14.488 0.920 -0.393 1.00 97.00 88 ILE A C 1
ATOM 676 O O . ILE A 1 88 ? -15.267 1.830 -0.125 1.00 97.00 88 ILE A O 1
ATOM 680 N N . ALA A 1 89 ? -13.317 1.135 -0.990 1.00 95.69 89 ALA A N 1
ATOM 681 C CA . ALA A 1 89 ? -12.808 2.446 -1.360 1.00 95.69 89 ALA A CA 1
ATOM 682 C C . ALA A 1 89 ? -12.153 2.369 -2.754 1.00 95.69 89 ALA A C 1
ATOM 684 O O . ALA A 1 89 ? -10.924 2.396 -2.863 1.00 95.69 89 ALA A O 1
ATOM 685 N N . PRO A 1 90 ? -12.959 2.256 -3.829 1.00 96.62 90 PRO A N 1
ATOM 686 C CA . PRO A 1 90 ? -12.456 2.061 -5.193 1.00 96.62 90 PRO A CA 1
ATOM 687 C C . PRO A 1 90 ? -11.648 3.251 -5.724 1.00 96.62 90 PRO A C 1
ATOM 689 O O . PRO A 1 90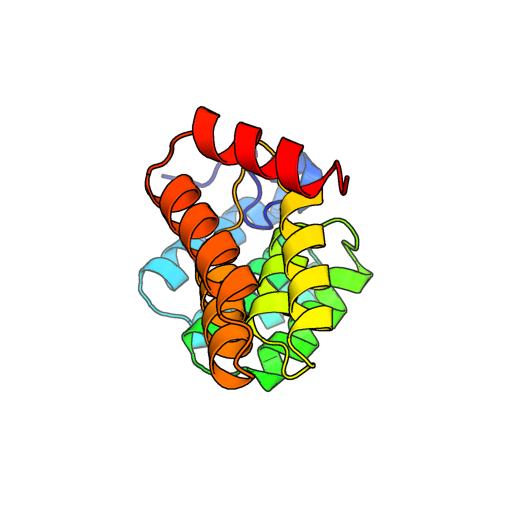 ? -10.824 3.085 -6.618 1.00 96.62 90 PRO A O 1
ATOM 692 N N . GLU A 1 91 ? -11.853 4.435 -5.151 1.00 94.88 91 GLU A N 1
ATOM 693 C CA . GLU A 1 91 ? -11.182 5.688 -5.517 1.00 94.88 91 GLU A CA 1
ATOM 694 C C . GLU A 1 91 ? -10.094 6.074 -4.501 1.00 94.88 91 GLU A C 1
ATOM 696 O O . GLU A 1 91 ? -9.796 7.245 -4.295 1.00 94.88 91 GLU A O 1
ATOM 701 N N . ASN A 1 92 ? -9.519 5.099 -3.787 1.00 94.56 92 ASN A N 1
ATOM 702 C CA . ASN A 1 92 ? -8.477 5.370 -2.802 1.00 94.56 92 ASN A CA 1
ATOM 703 C C . ASN A 1 92 ? -7.070 5.254 -3.407 1.00 94.56 92 ASN A C 1
ATOM 705 O O . ASN A 1 92 ? -6.641 4.176 -3.825 1.00 94.56 92 ASN A O 1
ATOM 709 N N . ALA A 1 93 ? -6.318 6.354 -3.377 1.00 93.44 93 ALA A N 1
ATOM 710 C CA . ALA A 1 93 ? -4.958 6.420 -3.905 1.00 93.44 93 ALA A CA 1
ATOM 711 C C . ALA A 1 93 ? -3.994 5.415 -3.249 1.00 93.44 93 ALA A C 1
ATOM 713 O O . ALA A 1 93 ? -3.226 4.751 -3.943 1.00 93.44 93 ALA A O 1
ATOM 714 N N . THR A 1 94 ? -4.060 5.239 -1.925 1.00 94.75 94 THR A N 1
ATOM 715 C CA . THR A 1 94 ? -3.212 4.284 -1.186 1.00 94.75 94 THR A CA 1
ATOM 716 C C . THR A 1 94 ? -3.479 2.841 -1.594 1.00 94.75 94 THR A C 1
ATOM 718 O O . THR A 1 94 ? -2.538 2.058 -1.734 1.00 94.75 94 THR A O 1
ATOM 721 N N . ALA A 1 95 ? -4.743 2.484 -1.814 1.00 97.12 95 ALA A N 1
ATOM 722 C CA . ALA A 1 95 ? -5.117 1.153 -2.272 1.00 97.12 95 ALA A CA 1
ATOM 723 C C . ALA A 1 95 ? -4.532 0.863 -3.666 1.00 97.12 95 ALA A C 1
ATOM 725 O O . ALA A 1 95 ? -3.929 -0.191 -3.875 1.00 97.12 95 ALA A O 1
ATOM 726 N N . TRP A 1 96 ? -4.617 1.824 -4.593 1.00 97.31 96 TRP A N 1
ATOM 727 C CA . TRP A 1 96 ? -4.009 1.703 -5.923 1.00 97.31 96 TRP A CA 1
ATOM 728 C C . TRP A 1 96 ? -2.476 1.694 -5.889 1.00 97.31 96 TRP A C 1
ATOM 730 O O . TRP A 1 96 ? -1.869 0.915 -6.624 1.00 97.31 96 TRP A O 1
ATOM 740 N N . ALA A 1 97 ? -1.844 2.466 -4.998 1.00 95.69 97 ALA A N 1
ATOM 741 C CA . ALA A 1 97 ? -0.398 2.399 -4.770 1.00 95.69 97 ALA A CA 1
ATOM 742 C C . ALA A 1 97 ? 0.026 0.994 -4.319 1.00 95.69 97 ALA A C 1
ATOM 744 O O . ALA A 1 97 ? 0.949 0.402 -4.879 1.00 95.69 97 ALA A O 1
ATOM 745 N N . GLY A 1 98 ? -0.693 0.427 -3.345 1.00 96.62 98 GLY A N 1
ATOM 746 C CA . GLY A 1 98 ? -0.483 -0.946 -2.900 1.00 96.62 98 GLY A CA 1
ATOM 747 C C . GLY A 1 98 ? -0.678 -1.949 -4.037 1.00 96.62 98 GLY A C 1
ATOM 748 O O . GLY A 1 98 ? 0.143 -2.852 -4.203 1.00 96.62 98 GLY A O 1
ATOM 749 N N . ARG A 1 99 ? -1.729 -1.787 -4.854 1.00 97.81 99 ARG A N 1
ATOM 750 C CA . ARG A 1 99 ? -2.005 -2.671 -6.000 1.00 97.81 99 ARG A CA 1
ATOM 751 C C . ARG A 1 99 ? -0.866 -2.639 -7.013 1.00 97.81 99 ARG A C 1
ATOM 753 O O . ARG A 1 99 ? -0.432 -3.696 -7.455 1.00 97.81 99 ARG A O 1
ATOM 760 N N . ALA A 1 100 ? -0.368 -1.454 -7.353 1.00 96.88 100 ALA A N 1
ATOM 761 C CA . ALA A 1 100 ? 0.764 -1.293 -8.259 1.00 96.88 100 ALA A CA 1
ATOM 762 C C . ALA A 1 100 ? 2.033 -1.960 -7.704 1.00 96.88 100 ALA A C 1
ATOM 764 O O . ALA A 1 100 ? 2.686 -2.720 -8.414 1.00 96.88 100 ALA A O 1
ATOM 765 N N . LEU A 1 101 ? 2.339 -1.739 -6.423 1.00 96.00 101 LEU A N 1
ATOM 766 C CA . LEU A 1 101 ? 3.536 -2.279 -5.774 1.00 96.00 101 LEU A CA 1
ATOM 767 C C . LEU A 1 101 ? 3.528 -3.808 -5.651 1.00 96.00 101 LEU A C 1
ATOM 769 O O . LEU A 1 101 ? 4.563 -4.449 -5.792 1.00 96.00 101 LEU A O 1
ATOM 773 N N . THR A 1 102 ? 2.371 -4.392 -5.352 1.00 96.50 102 THR A N 1
ATOM 774 C CA . THR A 1 102 ? 2.253 -5.827 -5.040 1.00 96.50 102 THR A CA 1
ATOM 775 C C . THR A 1 102 ? 1.826 -6.675 -6.232 1.00 96.50 102 THR A C 1
ATOM 777 O O . THR A 1 102 ? 1.809 -7.901 -6.129 1.00 96.50 102 THR A O 1
ATOM 780 N N . SER A 1 103 ? 1.453 -6.062 -7.358 1.00 94.94 103 SER A N 1
ATOM 781 C CA . SER A 1 103 ? 0.983 -6.794 -8.530 1.00 94.94 103 SER A CA 1
ATOM 782 C C . SER A 1 103 ? 2.124 -7.525 -9.238 1.00 94.94 103 SER A C 1
ATOM 784 O O . SER A 1 103 ? 3.220 -7.000 -9.422 1.00 94.94 103 SER A O 1
ATOM 786 N N . GLU A 1 104 ? 1.826 -8.728 -9.719 1.00 93.38 104 GLU A N 1
ATOM 787 C CA . GLU A 1 104 ? 2.679 -9.526 -10.607 1.00 93.38 104 GLU A CA 1
ATOM 788 C C . GLU A 1 104 ? 2.239 -9.434 -12.076 1.00 93.38 104 GLU A C 1
ATOM 790 O O . GLU A 1 104 ? 2.814 -10.093 -12.932 1.00 93.38 104 GLU A O 1
ATOM 795 N N . ASP A 1 105 ? 1.263 -8.573 -12.383 1.00 94.94 105 ASP A N 1
ATOM 796 C CA . ASP A 1 105 ? 0.809 -8.314 -13.748 1.00 94.94 105 ASP A CA 1
ATOM 797 C C . ASP A 1 105 ? 1.930 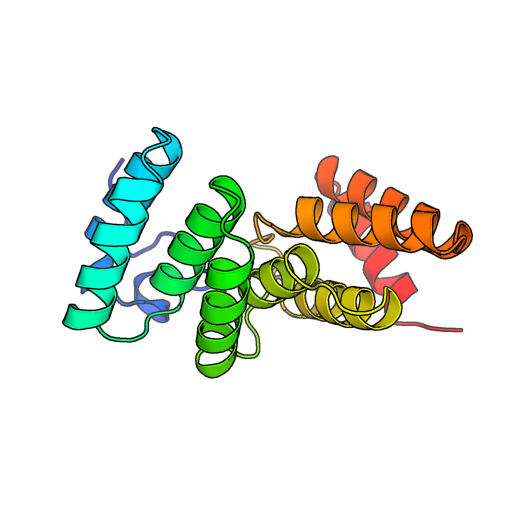-7.708 -14.623 1.00 94.94 105 ASP A C 1
ATOM 799 O O . ASP A 1 105 ? 2.932 -7.164 -14.132 1.00 94.94 105 ASP A O 1
ATOM 803 N N . GLU A 1 106 ? 1.694 -7.739 -15.937 1.00 93.56 106 GLU A N 1
ATOM 804 C CA . GLU A 1 106 ? 2.521 -7.093 -16.957 1.00 93.56 106 GLU A CA 1
ATOM 805 C C . GLU A 1 106 ? 2.728 -5.588 -16.688 1.00 93.56 106 GLU A C 1
ATOM 807 O O . GLU A 1 106 ? 1.812 -4.916 -16.193 1.00 93.56 106 GLU A O 1
ATOM 812 N N . PRO A 1 107 ? 3.882 -5.006 -17.077 1.00 91.94 107 PRO A N 1
ATOM 813 C CA . PRO A 1 107 ? 4.232 -3.619 -16.752 1.00 91.94 107 PRO A CA 1
ATOM 814 C C . PRO A 1 107 ? 3.185 -2.584 -17.183 1.00 91.94 107 PRO A C 1
ATOM 816 O O . PRO A 1 107 ? 2.946 -1.627 -16.455 1.00 91.94 107 PRO A O 1
ATOM 819 N N . HIS A 1 108 ? 2.509 -2.792 -18.320 1.00 91.00 108 HIS A N 1
ATOM 820 C CA . HIS A 1 108 ? 1.430 -1.907 -18.780 1.00 91.00 108 HIS A CA 1
ATOM 821 C C . HIS A 1 108 ? 0.271 -1.833 -17.778 1.00 91.00 108 HIS A C 1
ATOM 823 O O . HIS A 1 108 ? -0.236 -0.761 -17.468 1.00 91.00 108 HIS A O 1
ATOM 829 N N . LYS A 1 109 ? -0.133 -2.975 -17.224 1.00 94.81 109 LYS A N 1
ATOM 830 C CA . LYS A 1 109 ? -1.242 -3.042 -16.271 1.00 94.81 109 LYS A CA 1
ATOM 831 C C . LYS A 1 109 ? -0.837 -2.482 -14.906 1.00 94.81 109 LYS A C 1
ATOM 833 O O . LYS A 1 109 ? -1.629 -1.817 -14.248 1.00 94.81 109 LYS A O 1
ATOM 838 N N . VAL A 1 110 ? 0.422 -2.680 -14.508 1.00 95.69 110 VAL A N 1
ATOM 839 C CA . VAL A 1 110 ? 0.991 -2.028 -13.316 1.00 95.69 110 VAL A CA 1
ATOM 840 C C . VAL A 1 110 ? 1.042 -0.507 -13.485 1.00 95.69 110 VAL A C 1
ATOM 842 O O . VAL A 1 110 ? 0.739 0.223 -12.542 1.00 95.69 110 VAL A O 1
ATOM 845 N N . MET A 1 111 ? 1.362 -0.026 -14.688 1.00 92.62 111 MET A N 1
ATOM 846 C CA . MET A 1 111 ? 1.344 1.396 -15.029 1.00 92.62 111 MET A CA 1
ATOM 847 C C . MET A 1 111 ? -0.058 1.995 -14.883 1.00 92.62 111 MET A C 1
ATOM 849 O O . MET A 1 111 ? -0.190 3.051 -14.272 1.00 92.62 111 MET A O 1
ATOM 853 N N . GLU A 1 112 ? -1.108 1.302 -15.336 1.00 94.25 112 GLU A N 1
ATOM 854 C CA . GLU A 1 112 ? -2.499 1.734 -15.120 1.00 94.25 112 GLU A CA 1
ATOM 855 C C . GLU A 1 112 ? -2.844 1.860 -13.626 1.00 94.25 112 GLU A C 1
ATOM 857 O O . GLU A 1 112 ? -3.497 2.818 -13.211 1.00 94.25 112 GLU A O 1
ATOM 862 N N . TYR A 1 113 ? -2.396 0.923 -12.784 1.00 96.25 113 TYR A N 1
ATOM 863 C CA . TYR A 1 113 ? -2.614 1.019 -11.336 1.00 96.25 113 TYR A CA 1
ATOM 864 C C . TYR A 1 113 ? -1.873 2.213 -10.722 1.00 96.25 113 TYR A C 1
ATOM 866 O O . TYR A 1 113 ? -2.432 2.926 -9.887 1.00 96.25 113 TYR A O 1
ATOM 874 N N . ALA A 1 114 ? -0.629 2.452 -11.145 1.00 92.44 114 ALA A N 1
ATOM 875 C CA . ALA A 1 114 ? 0.152 3.600 -10.698 1.00 92.44 114 ALA A CA 1
ATOM 876 C C . ALA A 1 114 ? -0.481 4.926 -11.149 1.00 92.44 114 ALA A C 1
ATOM 878 O O . ALA A 1 114 ? -0.498 5.888 -10.385 1.00 92.44 114 ALA A O 1
ATOM 879 N N . GLN A 1 115 ? -1.063 4.969 -12.349 1.00 91.19 115 GLN A N 1
ATOM 880 C CA . GLN A 1 115 ? -1.816 6.122 -12.831 1.00 91.19 115 GLN A CA 1
ATOM 881 C C . GLN A 1 115 ? -3.047 6.388 -11.959 1.00 91.19 115 GLN A C 1
ATOM 883 O O . GLN A 1 115 ? -3.200 7.506 -11.474 1.00 91.19 115 GLN A O 1
ATOM 888 N N . LYS A 1 116 ? -3.863 5.368 -11.663 1.00 93.94 116 LYS A N 1
ATOM 889 C CA . LYS A 1 116 ? -5.018 5.516 -10.757 1.00 93.94 116 LYS A CA 1
ATOM 890 C C . LYS A 1 116 ? -4.618 6.035 -9.379 1.00 93.94 116 LYS A C 1
ATOM 892 O O . LYS A 1 116 ? -5.302 6.879 -8.812 1.00 93.94 116 LYS A O 1
ATOM 897 N N . CYS A 1 117 ? -3.493 5.565 -8.838 1.00 92.62 117 CYS A N 1
ATOM 898 C CA . CYS A 1 117 ? -2.951 6.099 -7.589 1.00 92.62 117 CYS A CA 1
ATOM 899 C C . CYS A 1 117 ? -2.736 7.616 -7.665 1.00 92.62 117 CYS A C 1
ATOM 901 O O . CYS A 1 117 ? -3.055 8.316 -6.710 1.00 92.62 117 CYS A O 1
ATOM 903 N N . LEU A 1 118 ? -2.171 8.115 -8.763 1.00 88.31 118 LEU A N 1
ATOM 904 C CA . LEU A 1 118 ? -1.890 9.538 -8.939 1.00 88.31 118 LEU A CA 1
ATOM 905 C C . LEU A 1 118 ? -3.158 10.353 -9.216 1.00 88.31 118 LEU A C 1
ATOM 907 O O . LEU A 1 118 ? -3.269 11.466 -8.719 1.00 88.31 118 LEU A O 1
ATOM 911 N N . GLU A 1 119 ? -4.112 9.800 -9.966 1.00 89.12 119 GLU A N 1
ATOM 912 C CA . GLU A 1 119 ? -5.404 10.441 -10.250 1.00 89.12 119 GLU A CA 1
ATOM 913 C C . GLU A 1 119 ? -6.232 10.666 -8.982 1.00 89.12 119 GLU A C 1
ATOM 915 O O . GLU A 1 119 ? -6.865 11.708 -8.837 1.00 89.12 119 GLU A O 1
ATOM 920 N N . TYR A 1 120 ? -6.209 9.702 -8.059 1.00 89.94 120 TYR A N 1
ATOM 921 C CA . TYR A 1 120 ? -6.939 9.792 -6.795 1.00 89.94 120 TYR A CA 1
ATOM 922 C C . TYR A 1 120 ? -6.133 10.429 -5.656 1.00 89.94 120 TYR A C 1
ATOM 924 O O . TYR A 1 120 ? -6.663 10.597 -4.556 1.00 89.94 120 TYR A O 1
ATOM 932 N N . ALA A 1 121 ? -4.850 10.737 -5.868 1.00 86.56 121 ALA A N 1
ATOM 933 C CA . ALA A 1 121 ? -4.041 11.411 -4.859 1.00 86.56 121 ALA A CA 1
ATOM 934 C C . ALA A 1 121 ? -4.518 12.859 -4.687 1.00 86.56 121 ALA A C 1
ATOM 936 O O . ALA A 1 121 ? -4.886 13.522 -5.655 1.00 86.56 121 ALA A O 1
ATOM 937 N N . THR A 1 122 ? -4.485 13.363 -3.453 1.00 77.88 122 THR A N 1
ATOM 938 C CA . THR A 1 122 ? -4.799 14.768 -3.164 1.00 77.88 122 THR A CA 1
ATOM 939 C C . THR A 1 122 ? -3.532 15.524 -2.778 1.00 77.88 122 THR A C 1
ATOM 941 O O . THR A 1 122 ? -2.566 14.926 -2.295 1.00 77.88 122 THR A O 1
ATOM 944 N N . ASP A 1 123 ? -3.532 16.845 -2.969 1.00 72.62 123 ASP A N 1
ATOM 945 C CA . ASP A 1 123 ? -2.393 17.706 -2.622 1.00 72.62 123 ASP A CA 1
ATOM 946 C C . ASP A 1 123 ? -2.039 17.621 -1.127 1.00 72.62 123 ASP A C 1
ATOM 948 O O . ASP A 1 123 ? -0.877 17.752 -0.741 1.00 72.62 123 ASP A O 1
ATOM 952 N N . GLU A 1 124 ? -3.034 17.374 -0.274 1.00 68.56 124 GLU A N 1
ATOM 953 C CA . GLU A 1 124 ? -2.864 17.251 1.172 1.00 68.56 124 GLU A CA 1
ATOM 954 C C . GLU A 1 124 ? -2.262 15.908 1.597 1.00 68.56 124 GLU A C 1
ATOM 956 O O . GLU A 1 124 ? -1.740 15.806 2.710 1.00 68.56 124 GLU A O 1
ATOM 961 N N . MET A 1 125 ? -2.359 14.868 0.762 1.00 71.88 125 MET A N 1
ATOM 962 C CA . MET A 1 125 ? -1.985 13.515 1.154 1.00 71.88 125 MET A CA 1
ATOM 963 C C . MET A 1 125 ? -1.444 12.695 -0.018 1.00 71.88 125 MET A C 1
ATOM 965 O O . M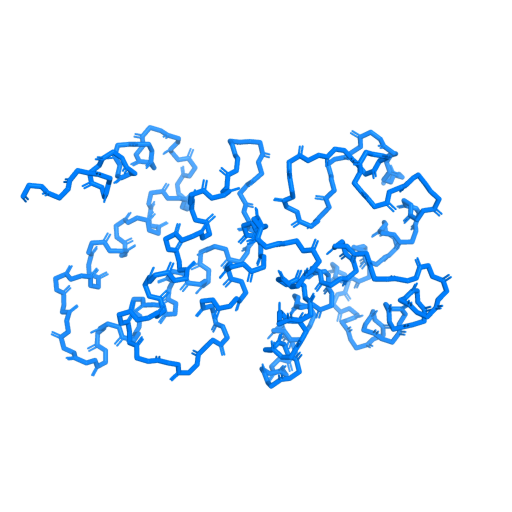ET A 1 125 ? -2.176 12.043 -0.764 1.00 71.88 125 MET A O 1
ATOM 969 N N . ILE A 1 126 ? -0.116 12.657 -0.109 1.00 76.75 126 ILE A N 1
ATOM 970 C CA . ILE A 1 126 ? 0.605 11.765 -1.013 1.00 76.75 126 ILE A CA 1
ATOM 971 C C . ILE A 1 126 ? 0.654 10.363 -0.378 1.00 76.75 126 ILE A C 1
ATOM 973 O O . ILE A 1 126 ? 1.143 10.231 0.749 1.00 76.75 126 ILE A O 1
ATOM 977 N N . PRO A 1 127 ? 0.196 9.297 -1.064 1.00 82.00 127 PRO A N 1
ATOM 978 C CA . PRO A 1 127 ? 0.244 7.948 -0.513 1.00 82.00 127 PRO A CA 1
ATOM 979 C C . PRO A 1 127 ? 1.672 7.525 -0.175 1.00 82.00 127 PRO A C 1
ATOM 981 O O . PRO A 1 127 ? 2.563 7.610 -1.018 1.00 82.00 127 PRO A O 1
ATOM 984 N N . GLN A 1 128 ? 1.889 6.984 1.025 1.00 82.31 128 GLN A N 1
ATOM 985 C CA . GLN A 1 128 ? 3.221 6.546 1.473 1.00 82.31 128 GLN A CA 1
ATOM 986 C C . GLN A 1 128 ? 3.866 5.535 0.512 1.00 82.31 128 GLN A C 1
ATOM 988 O O . GLN A 1 128 ? 5.078 5.529 0.314 1.00 82.31 128 GLN A O 1
ATOM 993 N N . LEU A 1 129 ? 3.040 4.700 -0.118 1.00 89.44 129 LEU A N 1
ATOM 994 C CA . LEU A 1 129 ? 3.479 3.658 -1.038 1.00 89.44 129 LEU A CA 1
ATOM 995 C C . LEU A 1 129 ? 3.693 4.151 -2.477 1.00 89.44 129 LEU A C 1
ATOM 997 O O . LEU A 1 129 ? 4.131 3.354 -3.300 1.00 89.44 129 LEU A O 1
ATOM 1001 N N . VAL A 1 130 ? 3.429 5.424 -2.811 1.00 89.50 130 VAL A N 1
ATOM 1002 C CA . VAL A 1 130 ? 3.506 5.897 -4.208 1.00 89.50 130 VAL A CA 1
ATOM 1003 C C . VAL A 1 130 ? 4.918 5.787 -4.784 1.00 89.50 130 VAL A C 1
ATOM 1005 O O . VAL A 1 130 ? 5.090 5.330 -5.910 1.00 89.50 130 VAL A O 1
ATOM 1008 N N . VAL A 1 131 ? 5.944 6.157 -4.010 1.00 89.31 131 VAL A N 1
ATOM 1009 C CA . VAL A 1 131 ? 7.339 6.095 -4.468 1.00 89.31 131 VAL A CA 1
ATOM 1010 C C . VAL A 1 131 ? 7.789 4.641 -4.640 1.00 89.31 131 VAL A C 1
ATOM 1012 O O . VAL A 1 131 ? 8.226 4.317 -5.745 1.00 89.31 131 VAL A O 1
ATOM 1015 N N . PRO A 1 132 ? 7.625 3.745 -3.644 1.00 91.44 132 PRO A N 1
ATOM 1016 C CA . PRO A 1 132 ? 7.904 2.323 -3.833 1.00 91.44 132 PRO A CA 1
ATOM 1017 C C . PRO A 1 132 ? 7.139 1.704 -5.009 1.00 91.44 132 PRO A C 1
ATOM 1019 O O . PRO A 1 132 ? 7.717 0.948 -5.784 1.00 91.44 132 PRO A O 1
ATOM 1022 N N . ALA A 1 133 ? 5.858 2.044 -5.185 1.00 93.69 133 ALA A N 1
ATOM 1023 C CA . ALA A 1 133 ? 5.041 1.536 -6.285 1.00 93.69 133 ALA A CA 1
ATOM 1024 C C . ALA A 1 133 ? 5.591 1.955 -7.655 1.00 93.69 133 ALA A C 1
ATOM 1026 O O . ALA A 1 133 ? 5.732 1.125 -8.554 1.00 93.69 133 ALA A O 1
ATOM 1027 N N . LEU A 1 134 ? 5.945 3.234 -7.809 1.00 92.88 134 LEU A N 1
ATOM 1028 C CA . LEU A 1 134 ? 6.543 3.749 -9.039 1.00 92.88 134 LEU A CA 1
ATOM 1029 C C . LEU A 1 134 ? 7.942 3.171 -9.284 1.00 92.88 134 LEU A C 1
ATOM 1031 O O . LEU A 1 134 ? 8.279 2.890 -10.429 1.00 92.88 134 LEU A O 1
ATOM 1035 N N . GLN A 1 135 ? 8.744 2.952 -8.240 1.00 91.75 135 GLN A N 1
ATOM 1036 C CA . GLN A 1 135 ? 10.040 2.278 -8.365 1.00 91.75 135 GLN A CA 1
ATOM 1037 C C . GLN A 1 135 ? 9.877 0.831 -8.840 1.00 91.75 135 GLN A C 1
ATOM 1039 O O . GLN A 1 135 ? 10.527 0.440 -9.804 1.00 91.75 135 GLN A O 1
ATOM 1044 N N . GLY A 1 136 ? 8.941 0.074 -8.258 1.00 92.81 136 GLY A N 1
ATOM 1045 C CA . GLY A 1 136 ? 8.629 -1.281 -8.718 1.00 92.81 136 GLY A CA 1
ATOM 1046 C C . GLY A 1 136 ? 8.159 -1.318 -10.178 1.00 92.81 136 GLY A C 1
ATOM 1047 O O . GLY A 1 136 ? 8.548 -2.209 -10.933 1.00 92.81 136 GLY A O 1
ATOM 1048 N N . LEU A 1 137 ? 7.380 -0.321 -10.616 1.00 95.12 137 LEU A N 1
ATOM 1049 C CA . LEU A 1 137 ? 7.021 -0.157 -12.028 1.00 95.12 137 LEU A CA 1
ATOM 1050 C C . LEU A 1 137 ? 8.252 0.117 -12.907 1.00 95.12 137 LEU A C 1
ATOM 1052 O O . LEU A 1 137 ? 8.386 -0.494 -13.965 1.00 95.12 137 LEU A O 1
ATOM 1056 N N . VAL A 1 138 ? 9.146 1.014 -12.486 1.00 94.25 138 VAL A N 1
ATOM 1057 C CA . VAL A 1 138 ? 10.391 1.324 -13.209 1.00 94.25 138 VAL A CA 1
ATOM 1058 C C . VAL A 1 138 ? 11.243 0.065 -13.383 1.00 94.25 138 VAL A C 1
ATOM 1060 O O . VAL A 1 138 ? 11.671 -0.225 -14.502 1.00 94.25 138 VAL A O 1
ATOM 1063 N N . ASP A 1 139 ? 11.419 -0.718 -12.320 1.00 93.50 139 ASP A N 1
ATOM 1064 C CA . ASP A 1 139 ? 12.181 -1.969 -12.356 1.00 93.50 139 ASP A CA 1
ATOM 1065 C C . ASP A 1 139 ? 11.565 -2.971 -13.343 1.00 93.50 139 ASP A C 1
ATOM 1067 O O . ASP A 1 139 ? 12.271 -3.569 -14.161 1.00 93.50 139 ASP A O 1
ATOM 1071 N N . LYS A 1 140 ? 10.232 -3.101 -13.338 1.00 94.19 140 LYS A N 1
ATOM 1072 C CA . LYS A 1 140 ? 9.492 -3.932 -14.299 1.00 94.19 140 LYS A CA 1
ATOM 1073 C C . LYS A 1 140 ? 9.612 -3.440 -15.743 1.00 94.19 140 LYS A C 1
ATOM 1075 O O . LYS A 1 140 ? 9.703 -4.249 -16.659 1.00 94.19 140 LYS A O 1
ATOM 1080 N N . LEU A 1 141 ? 9.604 -2.130 -15.978 1.00 94.19 141 LEU A N 1
ATOM 1081 C CA . LEU A 1 141 ? 9.758 -1.570 -17.324 1.00 94.19 141 LEU A CA 1
ATOM 1082 C C . LEU A 1 141 ? 11.162 -1.826 -17.873 1.00 94.19 141 LEU A C 1
ATOM 1084 O O . LEU A 1 141 ? 11.307 -2.195 -19.040 1.00 94.19 141 LEU A O 1
ATOM 1088 N N . PHE A 1 142 ? 12.191 -1.689 -17.037 1.00 94.69 142 PHE A N 1
ATOM 1089 C CA . PHE A 1 142 ? 13.555 -2.018 -17.436 1.00 94.69 142 PHE A CA 1
ATOM 1090 C C . PHE A 1 142 ? 13.750 -3.514 -17.679 1.00 94.69 142 PHE A C 1
ATOM 1092 O O . PHE A 1 142 ? 14.441 -3.869 -18.636 1.00 94.69 142 PHE A O 1
ATOM 1099 N N . SER A 1 143 ? 13.116 -4.389 -16.893 1.00 93.38 143 SER A N 1
ATOM 1100 C CA . SER A 1 143 ? 13.251 -5.840 -17.078 1.00 93.38 143 SER A CA 1
ATOM 1101 C C . SER A 1 143 ? 12.690 -6.333 -18.418 1.00 93.38 143 SER A C 1
ATOM 1103 O O . SER A 1 143 ? 13.232 -7.279 -18.987 1.00 93.38 143 SER A O 1
ATOM 1105 N N . VAL A 1 144 ? 11.676 -5.656 -18.970 1.00 93.94 144 VAL A N 1
ATOM 1106 C CA . VAL A 1 144 ? 11.125 -5.940 -20.311 1.00 93.94 144 VAL A CA 1
ATOM 1107 C C . VAL A 1 144 ? 11.759 -5.101 -21.431 1.00 93.94 144 VAL A C 1
ATOM 1109 O O . VAL A 1 144 ? 11.304 -5.143 -22.573 1.00 93.94 144 VAL A O 1
ATOM 1112 N N . GLY A 1 145 ? 12.802 -4.320 -21.131 1.00 93.62 145 GLY A N 1
ATOM 1113 C CA . GLY A 1 145 ? 13.528 -3.504 -22.110 1.00 93.62 145 GLY A CA 1
ATOM 1114 C C . GLY A 1 145 ? 12.846 -2.189 -22.509 1.00 93.62 145 GLY A C 1
ATOM 1115 O O . GLY A 1 145 ? 13.319 -1.512 -23.424 1.00 93.62 145 GLY A O 1
ATOM 1116 N N . ASN A 1 146 ? 11.775 -1.773 -21.825 1.00 92.88 146 ASN A N 1
ATOM 1117 C CA . ASN A 1 146 ? 11.107 -0.493 -22.072 1.00 92.88 146 ASN A CA 1
ATOM 1118 C C . ASN A 1 146 ? 11.831 0.661 -21.356 1.00 92.88 146 ASN A C 1
ATOM 1120 O O . ASN A 1 146 ? 11.333 1.265 -20.403 1.00 92.88 146 ASN A O 1
ATOM 1124 N N . ALA A 1 147 ? 13.041 0.963 -21.829 1.00 91.62 147 ALA A N 1
ATOM 1125 C CA . ALA A 1 147 ? 13.906 1.964 -21.215 1.00 91.62 147 ALA A CA 1
ATOM 1126 C C . ALA A 1 147 ? 13.299 3.376 -21.239 1.00 91.62 147 ALA A C 1
ATOM 1128 O O . ALA A 1 147 ? 13.454 4.119 -20.273 1.00 91.62 147 ALA A O 1
ATOM 1129 N N . PHE A 1 148 ? 12.587 3.741 -22.312 1.00 91.25 148 PHE A N 1
ATOM 1130 C CA . PHE A 1 148 ? 11.982 5.068 -22.439 1.00 91.25 148 PHE A CA 1
ATOM 1131 C C . PHE A 1 148 ? 10.951 5.326 -21.335 1.00 91.25 148 PHE A C 1
ATOM 1133 O O . PHE A 1 148 ? 11.084 6.298 -20.592 1.00 91.25 148 PHE A O 1
ATOM 1140 N N . ALA A 1 149 ? 9.973 4.429 -21.169 1.00 89.12 149 ALA A N 1
ATOM 1141 C CA . ALA A 1 149 ? 8.982 4.564 -20.104 1.00 89.12 149 ALA A CA 1
ATOM 1142 C C . ALA A 1 149 ? 9.638 4.474 -18.716 1.00 89.12 149 ALA A C 1
ATOM 1144 O O . ALA A 1 149 ? 9.324 5.278 -17.838 1.00 89.12 149 ALA A O 1
ATOM 1145 N N . GLY A 1 150 ? 10.602 3.560 -18.535 1.00 92.00 150 GLY A N 1
ATOM 1146 C CA . GLY A 1 150 ? 11.353 3.426 -17.284 1.00 92.00 150 GLY A CA 1
ATOM 1147 C C . GLY A 1 150 ? 12.016 4.739 -16.846 1.00 92.00 150 GLY A C 1
ATOM 1148 O O . GLY A 1 150 ? 11.837 5.175 -15.710 1.00 92.00 150 GLY A O 1
ATOM 1149 N N . PHE A 1 151 ? 12.712 5.437 -17.750 1.00 91.44 151 PHE A N 1
ATOM 1150 C CA . PHE A 1 151 ? 13.335 6.729 -17.432 1.00 91.44 151 PHE A CA 1
ATOM 1151 C C . PHE A 1 151 ? 12.327 7.866 -17.212 1.00 91.44 151 PHE A C 1
ATOM 1153 O O . PHE A 1 151 ? 12.542 8.710 -16.333 1.00 91.44 151 PHE A O 1
ATOM 1160 N N . SER A 1 152 ? 11.218 7.888 -17.953 1.00 88.38 152 SER A N 1
ATOM 1161 C CA . SER A 1 152 ? 10.133 8.852 -17.725 1.00 88.38 152 SER A CA 1
ATOM 1162 C C . SER A 1 152 ? 9.553 8.716 -16.314 1.00 88.38 152 SER A C 1
ATOM 1164 O O . SER A 1 152 ? 9.480 9.702 -15.576 1.00 88.38 152 SER A O 1
ATOM 1166 N N . HIS A 1 153 ? 9.234 7.495 -15.879 1.00 89.00 153 HIS A N 1
ATOM 1167 C CA . HIS A 1 153 ? 8.731 7.251 -14.523 1.00 89.00 153 HIS A CA 1
ATOM 1168 C C . HIS A 1 153 ? 9.802 7.463 -13.443 1.00 89.00 153 HIS A C 1
ATOM 1170 O O . HIS A 1 153 ? 9.487 7.977 -12.370 1.00 89.00 153 HIS A O 1
ATOM 1176 N N . LEU A 1 154 ? 11.078 7.176 -13.716 1.00 87.94 154 LEU A N 1
ATOM 1177 C CA . LEU A 1 154 ? 12.169 7.486 -12.785 1.00 87.94 154 LEU A CA 1
ATOM 1178 C C . LEU A 1 154 ? 12.305 8.998 -12.548 1.00 87.94 154 LEU A C 1
ATOM 1180 O O . LEU A 1 154 ? 12.555 9.445 -11.426 1.00 87.94 154 LEU A O 1
ATOM 1184 N N . THR A 1 155 ? 12.092 9.799 -13.593 1.00 87.69 155 THR A N 1
ATOM 1185 C CA . THR A 1 155 ? 12.073 11.263 -13.484 1.00 87.69 155 THR A CA 1
ATOM 1186 C C . THR A 1 155 ? 10.917 11.724 -12.594 1.00 87.69 155 THR A C 1
ATOM 1188 O O . THR A 1 155 ? 11.110 12.611 -11.760 1.00 87.69 155 THR A O 1
ATOM 1191 N N . LEU A 1 156 ? 9.752 11.071 -12.691 1.00 84.25 156 LEU A N 1
ATOM 1192 C CA . LEU A 1 156 ? 8.592 11.342 -11.839 1.00 84.25 156 LEU A CA 1
ATOM 1193 C C . LEU A 1 156 ? 8.880 10.999 -10.375 1.00 84.25 156 LEU A C 1
ATOM 1195 O O . LEU A 1 156 ? 8.637 11.821 -9.493 1.00 84.25 156 LEU A O 1
ATOM 1199 N N . VAL A 1 157 ? 9.477 9.834 -10.112 1.00 86.75 157 VAL A N 1
ATOM 1200 C CA . VAL A 1 157 ? 9.932 9.451 -8.765 1.00 86.75 157 VAL A CA 1
ATOM 1201 C C . VAL A 1 157 ? 10.876 10.508 -8.194 1.00 86.75 157 VAL A C 1
ATOM 1203 O O . VAL A 1 157 ? 10.702 10.954 -7.060 1.00 86.75 157 VAL A O 1
ATOM 1206 N N . ALA A 1 158 ? 11.846 10.967 -8.989 1.00 84.75 158 ALA A N 1
ATOM 1207 C CA . ALA A 1 158 ? 12.803 11.978 -8.560 1.00 84.75 158 ALA A CA 1
ATOM 1208 C C . ALA A 1 158 ? 12.162 13.360 -8.324 1.00 84.75 158 ALA A C 1
ATOM 1210 O O . ALA A 1 158 ? 12.701 14.143 -7.540 1.00 84.75 158 ALA A O 1
ATOM 1211 N N . ALA A 1 159 ? 11.056 13.681 -8.999 1.00 81.38 159 ALA A N 1
ATOM 1212 C CA . ALA A 1 159 ? 10.277 14.899 -8.775 1.00 81.38 159 ALA A CA 1
ATOM 1213 C C . ALA A 1 159 ? 9.481 14.827 -7.460 1.00 81.38 159 ALA A C 1
ATOM 1215 O O . ALA A 1 159 ? 9.545 15.760 -6.656 1.00 81.38 159 ALA A O 1
ATOM 1216 N N . ILE A 1 160 ? 8.812 13.696 -7.205 1.00 77.62 160 ILE A N 1
ATOM 1217 C CA . ILE A 1 160 ? 8.059 13.446 -5.966 1.00 77.62 160 ILE A CA 1
ATOM 1218 C C . ILE A 1 160 ? 9.005 13.458 -4.757 1.00 77.62 160 ILE A C 1
ATOM 1220 O O . ILE A 1 160 ? 8.754 14.163 -3.782 1.00 77.62 160 ILE A O 1
ATOM 1224 N N . ALA A 1 161 ? 10.144 12.761 -4.840 1.00 72.69 161 ALA A N 1
ATOM 1225 C CA . ALA A 1 161 ? 11.124 12.683 -3.753 1.00 72.69 161 ALA A CA 1
ATOM 1226 C C . ALA A 1 161 ? 11.748 14.042 -3.382 1.00 72.69 161 ALA A C 1
ATOM 1228 O O . ALA A 1 161 ? 12.175 14.243 -2.247 1.00 72.69 161 ALA A O 1
ATOM 1229 N N . ARG A 1 162 ? 11.793 14.996 -4.322 1.00 69.62 162 ARG A N 1
ATOM 1230 C CA . ARG A 1 162 ? 12.298 16.359 -4.087 1.00 69.62 162 ARG A CA 1
ATOM 1231 C C . ARG A 1 162 ? 11.252 17.306 -3.487 1.00 69.62 162 ARG A C 1
ATOM 1233 O O . ARG A 1 162 ? 11.551 18.486 -3.323 1.00 69.62 162 ARG A O 1
ATOM 1240 N N . ASN A 1 163 ? 10.048 16.814 -3.178 1.00 61.78 163 ASN A N 1
ATOM 1241 C CA . ASN A 1 163 ? 8.903 17.597 -2.701 1.00 61.78 163 ASN A CA 1
ATOM 1242 C C . ASN A 1 163 ? 8.594 18.824 -3.586 1.00 61.78 163 ASN A C 1
ATOM 1244 O O . ASN A 1 163 ? 8.101 19.851 -3.120 1.00 61.78 163 ASN A O 1
ATOM 1248 N N . SER A 1 164 ? 8.931 18.760 -4.880 1.00 53.56 164 SER A N 1
ATOM 1249 C CA . SER A 1 164 ? 8.720 19.881 -5.790 1.00 53.56 164 SER A CA 1
ATOM 1250 C C . SER A 1 164 ? 7.328 19.777 -6.398 1.00 53.56 164 SER A C 1
ATOM 1252 O O . SER A 1 164 ? 7.156 19.216 -7.481 1.00 53.56 164 SER A O 1
ATOM 1254 N N . GLN A 1 165 ? 6.343 20.354 -5.710 1.00 52.56 165 GLN A N 1
ATOM 1255 C CA . GLN A 1 165 ? 4.942 20.447 -6.146 1.00 52.56 165 GLN A CA 1
ATOM 1256 C C . GLN A 1 165 ? 4.822 20.900 -7.620 1.00 52.56 165 GLN A C 1
ATOM 1258 O O . GLN A 1 165 ? 4.014 20.389 -8.390 1.00 52.56 165 GLN A O 1
ATOM 1263 N N . GLN A 1 166 ? 5.725 21.785 -8.058 1.00 47.59 166 GLN A N 1
ATOM 1264 C CA . GLN A 1 166 ? 5.810 22.287 -9.432 1.00 47.59 166 GLN A CA 1
ATOM 1265 C C . GLN A 1 166 ? 6.250 21.252 -10.484 1.00 47.59 166 GLN A C 1
ATOM 1267 O O . GLN A 1 166 ? 5.781 21.315 -11.621 1.00 47.59 166 GLN A O 1
ATOM 1272 N N . ALA A 1 167 ? 7.158 20.327 -10.154 1.00 49.56 167 ALA A N 1
ATOM 1273 C CA . ALA A 1 167 ? 7.629 19.323 -11.112 1.00 49.56 167 ALA A CA 1
ATOM 1274 C C . ALA A 1 167 ? 6.642 18.154 -11.220 1.00 49.56 167 ALA A C 1
ATOM 1276 O O . ALA A 1 167 ? 6.390 17.676 -12.325 1.00 49.56 167 ALA A O 1
ATOM 1277 N N . THR A 1 168 ? 6.021 17.768 -10.100 1.00 54.19 168 THR A N 1
ATOM 1278 C CA . THR A 1 168 ? 4.959 16.755 -10.068 1.00 54.19 168 THR A CA 1
ATOM 1279 C C . THR A 1 168 ? 3.745 17.211 -10.883 1.00 54.19 168 THR A C 1
ATOM 1281 O O . THR A 1 168 ? 3.291 16.475 -11.755 1.00 54.19 168 THR A O 1
ATOM 1284 N N . MET A 1 169 ? 3.290 18.462 -10.707 1.00 53.50 169 MET A N 1
ATOM 1285 C CA . MET A 1 169 ? 2.165 19.025 -11.473 1.00 53.50 169 MET A CA 1
ATOM 1286 C C . MET A 1 169 ? 2.450 19.155 -12.973 1.00 53.50 169 MET A C 1
ATOM 1288 O O . MET A 1 169 ? 1.586 18.842 -13.788 1.00 53.50 169 MET A O 1
ATOM 1292 N N . LYS A 1 170 ? 3.667 19.560 -13.365 1.00 53.53 170 LYS A N 1
ATOM 1293 C CA . LYS A 1 170 ? 4.048 19.596 -14.787 1.00 53.53 170 LYS A CA 1
ATOM 1294 C C . LYS A 1 170 ? 4.049 18.203 -15.418 1.00 53.53 170 LYS A C 1
ATOM 1296 O O . LYS A 1 170 ? 3.626 18.069 -16.558 1.00 53.53 170 LYS A O 1
ATOM 1301 N N . MET A 1 171 ? 4.498 17.170 -14.704 1.00 54.41 171 MET A N 1
ATOM 1302 C CA . MET A 1 171 ? 4.507 15.803 -15.240 1.00 54.41 171 MET A CA 1
ATOM 1303 C C . MET A 1 171 ? 3.108 15.186 -15.311 1.00 54.41 171 MET A C 1
ATOM 1305 O O . MET A 1 171 ? 2.810 14.528 -16.303 1.00 54.41 171 MET A O 1
ATOM 1309 N N . LEU A 1 172 ? 2.230 15.444 -14.334 1.00 53.84 172 LEU A N 1
ATOM 1310 C CA . LEU A 1 172 ? 0.821 15.030 -14.403 1.00 53.84 172 LEU A CA 1
ATOM 1311 C C . LEU A 1 172 ? 0.116 15.633 -15.627 1.00 53.84 172 LEU A C 1
ATOM 1313 O O . LEU A 1 172 ? -0.580 14.916 -16.339 1.00 53.84 172 LEU A O 1
ATOM 1317 N N . GLN A 1 173 ? 0.379 16.908 -15.937 1.00 53.22 173 GLN A N 1
ATOM 1318 C CA . GLN A 1 173 ? -0.133 17.562 -17.148 1.00 53.22 173 GLN A CA 1
ATOM 1319 C C . GLN A 1 173 ? 0.385 16.920 -18.444 1.00 53.22 173 GLN A C 1
ATOM 1321 O O . GLN A 1 173 ? -0.369 16.809 -19.406 1.00 53.22 173 GLN A O 1
ATOM 1326 N N . PHE A 1 174 ? 1.644 16.469 -18.473 1.00 50.12 174 PHE A N 1
ATOM 1327 C CA . PHE A 1 174 ? 2.205 15.747 -19.621 1.00 50.12 174 PHE A CA 1
ATOM 1328 C C . PHE A 1 174 ? 1.654 14.322 -19.768 1.00 50.12 174 PHE A C 1
ATOM 1330 O O . PHE A 1 174 ? 1.535 13.846 -20.887 1.00 50.12 174 PHE A O 1
ATOM 1337 N N . MET A 1 175 ? 1.305 13.636 -18.674 1.00 49.31 175 MET A N 1
ATOM 1338 C CA . MET A 1 175 ? 0.717 12.289 -18.750 1.00 49.31 175 MET A CA 1
ATOM 1339 C C . MET A 1 175 ? -0.787 12.299 -19.064 1.00 49.31 175 MET A C 1
ATOM 1341 O O . MET A 1 175 ? -1.303 11.309 -19.572 1.00 49.31 175 MET A O 1
ATOM 1345 N N . GLN A 1 176 ? -1.490 13.403 -18.786 1.00 46.38 176 GLN A N 1
ATOM 1346 C CA . GLN A 1 176 ? -2.916 13.576 -19.101 1.00 46.38 176 GLN A CA 1
ATOM 1347 C C . GLN A 1 176 ? -3.185 14.055 -20.538 1.00 46.38 176 GLN A C 1
ATOM 1349 O O . GLN A 1 176 ? -4.324 13.971 -20.989 1.00 46.38 176 GLN A O 1
ATOM 1354 N N . ASN A 1 177 ? -2.163 14.523 -21.260 1.00 38.12 177 ASN A N 1
ATOM 1355 C CA . ASN A 1 177 ? -2.251 14.878 -22.677 1.00 38.12 177 ASN A CA 1
ATOM 1356 C C . ASN A 1 177 ? -1.320 13.974 -23.497 1.00 38.12 177 ASN A C 1
ATOM 1358 O O . ASN A 1 177 ? -0.141 14.300 -23.653 1.00 38.12 177 ASN A O 1
ATOM 1362 N N . PRO A 1 178 ? -1.825 12.838 -24.010 1.00 39.59 178 PR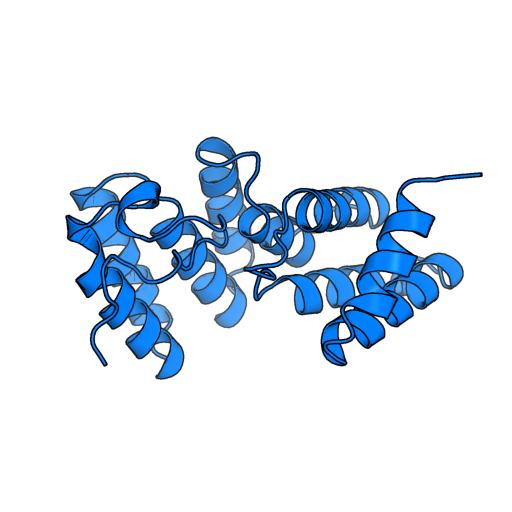O A N 1
ATOM 1363 C CA . PRO A 1 178 ? -1.094 12.017 -24.954 1.00 39.59 178 PRO A CA 1
ATOM 1364 C C . PRO A 1 178 ? -1.279 12.631 -26.346 1.00 39.59 178 PRO A C 1
ATOM 1366 O O . PRO A 1 178 ? -2.182 12.233 -27.079 1.00 39.59 178 PRO A O 1
ATOM 1369 N N . ASP A 1 179 ? -0.473 13.635 -26.683 1.00 39.56 179 ASP A N 1
ATOM 1370 C CA . ASP A 1 179 ? -0.204 13.930 -28.097 1.00 39.56 179 ASP A CA 1
ATOM 1371 C C . ASP A 1 179 ? 0.822 12.924 -28.645 1.00 39.56 179 ASP A C 1
ATOM 1373 O O . ASP A 1 179 ? 1.844 12.678 -27.955 1.00 39.56 179 ASP A O 1
#

Radius of gyration: 16.5 Å; chains: 1; bounding box: 30×35×49 Å

Sequence (179 aa):
MAADTYDYCPCGSGNKIKFCCGKDISKEIENLTSAMQGEQYIASIKSIEQLLDEHGPLPCLYALRGIAFITTGQFEAARENIDQFLKIAPENATAWAGRALTSEDEPHKVMEYAQKCLEYATDEMIPQLVVPALQGLVDKLFSVGNAFAGFSHLTLVAAIARNSQQATMKMLQFMQNPD

Secondary structure (DSSP, 8-state):
----TTSBPTTSSSSBHHHHT-GGGHHHHHHHHHHHHTT-HHHHHHHHHHHHHHH-S-HHHHHHHHHHHHHTT-HHHHHHHHHHHHHH-TT-HHHHHHHHHH--S-HHHHHHHHHHHHHS-BTTB--TTHHHHHHHHHHHHHHTT-HHHHHHHHHHHHHHHTT-HHHHHHHHHHHH---

pLDDT: mean 87.5, std 14.65, range [38.12, 98.38]

Foldseek 3Di:
DQQQQQDCQLLQQRDRNCVAQRRVCSRVLVVLVVCVVVVVLVVSLVSLVVCCVVSNDGSSSLLSNLVSCVVVVVLVVNCVSLVSNCVVVVQGLSSLLSCLLSDPDQLVVSVVSLLSSLVSHDPSGRHPSSLNSLQSSLVRCVVVPVPVVSVLSVQLSVCVVVVPPPSNVVSNVVVVDDD